Protein AF-A0A6A0AQ94-F1 (afdb_monomer_lite)

Sequence (101 aa):
MTSATTTSVYASLIAAIEAKNGVLQVDVRRLRDILGAGRTGSTVARTIESELARVGILHLPPTIPTSQDRRVVLCTNPMVKIVIENLRGGDVEGRSAMLAA

pLDDT: mean 82.82, std 16.25, range [41.75, 95.56]

Organism: NCBI:txid2705029

Structure (mmCIF, N/CA/C/O backbone):
data_AF-A0A6A0AQ94-F1
#
_entry.id   AF-A0A6A0AQ94-F1
#
loop_
_atom_site.group_PDB
_atom_site.id
_atom_site.type_symbol
_atom_site.label_atom_id
_atom_site.label_alt_id
_atom_site.label_comp_id
_atom_site.label_asym_id
_atom_site.label_entity_id
_atom_site.label_seq_id
_atom_site.pdbx_PDB_ins_code
_atom_site.Cartn_x
_atom_site.Cartn_y
_atom_site.Cartn_z
_atom_site.occupancy
_atom_site.B_iso_or_equiv
_atom_site.auth_seq_id
_atom_site.auth_comp_id
_atom_site.auth_asym_id
_atom_site.auth_atom_id
_atom_site.pdbx_PDB_model_num
ATOM 1 N N . MET A 1 1 ? -8.470 13.134 -16.102 1.00 41.75 1 MET A N 1
ATOM 2 C CA . MET A 1 1 ? -9.722 12.723 -15.419 1.00 41.75 1 MET A CA 1
ATOM 3 C C . MET A 1 1 ? -9.525 11.444 -14.582 1.00 41.75 1 MET A C 1
ATOM 5 O O . MET A 1 1 ? -10.408 10.604 -14.543 1.00 41.75 1 MET A O 1
ATOM 9 N N . THR A 1 2 ? -8.395 11.276 -13.882 1.00 51.75 2 THR A N 1
ATOM 10 C CA . THR A 1 2 ? -8.042 10.035 -13.150 1.00 51.75 2 THR A CA 1
ATOM 11 C C . THR A 1 2 ? -8.306 10.094 -11.638 1.00 51.75 2 THR A C 1
ATOM 13 O O . THR A 1 2 ? -8.248 9.072 -10.965 1.00 51.75 2 THR A O 1
ATOM 16 N N . SER A 1 3 ? -8.640 11.261 -11.078 1.00 54.09 3 SER A N 1
ATOM 17 C CA . SER A 1 3 ? -8.634 11.464 -9.620 1.00 54.09 3 SER A CA 1
ATOM 18 C C . SER A 1 3 ? -9.761 10.760 -8.850 1.00 54.09 3 SER A C 1
ATOM 20 O O . SER A 1 3 ? -9.547 10.367 -7.705 1.00 54.09 3 SER A O 1
ATOM 22 N N . ALA A 1 4 ? -10.943 10.556 -9.444 1.00 59.91 4 ALA A N 1
ATOM 23 C CA . ALA A 1 4 ? -12.077 9.935 -8.744 1.00 59.91 4 ALA A CA 1
ATOM 24 C C . ALA A 1 4 ? -11.916 8.409 -8.613 1.00 59.91 4 ALA A C 1
ATOM 26 O O . ALA A 1 4 ? -12.089 7.851 -7.529 1.00 59.91 4 ALA A O 1
ATOM 27 N N . THR A 1 5 ? -11.504 7.737 -9.692 1.00 59.75 5 THR A N 1
ATOM 28 C CA . THR A 1 5 ? -11.299 6.282 -9.714 1.00 59.75 5 THR A CA 1
ATOM 29 C C . THR A 1 5 ? -10.147 5.874 -8.802 1.00 59.75 5 THR A C 1
ATOM 31 O O . THR A 1 5 ? -10.314 4.989 -7.968 1.00 59.75 5 THR A O 1
ATOM 34 N N . THR A 1 6 ? -9.015 6.578 -8.866 1.00 58.81 6 THR A N 1
ATOM 35 C CA . THR A 1 6 ? -7.857 6.310 -8.002 1.00 58.81 6 THR A CA 1
ATOM 36 C C . THR A 1 6 ? -8.203 6.493 -6.523 1.00 58.81 6 THR A C 1
ATOM 38 O O . THR A 1 6 ? -7.867 5.642 -5.703 1.00 58.81 6 THR A O 1
ATOM 41 N N . THR A 1 7 ? -8.971 7.532 -6.178 1.00 62.88 7 THR A N 1
ATOM 42 C CA . THR A 1 7 ? -9.456 7.744 -4.802 1.00 62.88 7 THR A CA 1
ATOM 43 C C . THR A 1 7 ? -10.357 6.599 -4.329 1.00 62.88 7 THR A C 1
ATOM 45 O O . THR A 1 7 ? -10.177 6.111 -3.215 1.00 62.88 7 THR A O 1
ATOM 48 N N . SER A 1 8 ? -11.258 6.093 -5.181 1.00 75.19 8 SER A N 1
ATOM 49 C CA . SER A 1 8 ? -12.118 4.947 -4.835 1.00 75.19 8 SER A CA 1
ATOM 50 C C . SER A 1 8 ? -11.334 3.643 -4.607 1.00 75.19 8 SER A C 1
ATOM 52 O O . SER A 1 8 ? -11.667 2.849 -3.724 1.00 75.19 8 SER A O 1
ATOM 54 N N . VAL A 1 9 ? -10.242 3.439 -5.352 1.00 82.00 9 VAL A N 1
ATOM 55 C CA . VAL A 1 9 ? -9.404 2.237 -5.244 1.00 82.00 9 VAL A CA 1
ATOM 56 C C . VAL A 1 9 ? -8.526 2.282 -3.991 1.00 82.00 9 VAL A C 1
ATOM 58 O O . VAL A 1 9 ? -8.427 1.281 -3.283 1.00 82.00 9 VAL A O 1
ATOM 61 N N . TYR A 1 10 ? -7.941 3.435 -3.655 1.00 82.62 10 TYR A N 1
ATOM 62 C CA . TYR A 1 10 ? -7.192 3.587 -2.402 1.00 82.62 10 TYR A CA 1
ATOM 63 C C . TYR A 1 10 ? -8.097 3.544 -1.163 1.00 82.62 10 TYR A C 1
ATOM 65 O O . TYR A 1 10 ? -7.707 2.960 -0.155 1.00 82.62 10 TYR A O 1
ATOM 73 N N . ALA A 1 11 ? -9.333 4.047 -1.244 1.00 84.75 11 ALA A N 1
ATOM 74 C CA . ALA A 1 11 ? -10.328 3.844 -0.188 1.00 84.75 11 ALA A CA 1
ATOM 75 C C . ALA A 1 11 ? -10.642 2.351 0.021 1.00 84.75 11 ALA A C 1
ATOM 77 O O . ALA A 1 11 ? -10.736 1.879 1.152 1.00 84.75 11 ALA A O 1
ATOM 78 N N . SER A 1 12 ? -10.708 1.578 -1.068 1.00 87.12 12 SER A N 1
ATOM 79 C CA . SER A 1 12 ? -10.875 0.122 -0.995 1.00 87.12 12 SER A CA 1
ATOM 80 C C . SER A 1 12 ? -9.669 -0.575 -0.349 1.00 87.12 12 SER A C 1
ATOM 82 O O . SER A 1 12 ? -9.838 -1.575 0.348 1.00 87.12 12 SER A O 1
ATOM 84 N N . LEU A 1 13 ? -8.449 -0.053 -0.539 1.00 88.94 13 LEU A N 1
ATOM 85 C CA . LEU A 1 13 ? -7.262 -0.542 0.171 1.00 88.94 13 LEU A CA 1
ATOM 86 C C . LEU A 1 13 ? -7.339 -0.265 1.675 1.00 88.94 13 LEU A C 1
ATOM 88 O O . LEU A 1 13 ? -7.006 -1.157 2.449 1.00 88.94 13 LEU A O 1
ATOM 92 N N . ILE A 1 14 ? -7.804 0.917 2.088 1.00 90.44 14 ILE A N 1
ATOM 93 C CA . ILE A 1 14 ? -8.001 1.251 3.509 1.00 90.44 14 ILE A CA 1
ATOM 94 C C . ILE A 1 14 ? -8.988 0.272 4.150 1.00 90.44 14 ILE A C 1
ATOM 96 O O . ILE A 1 14 ? -8.647 -0.376 5.136 1.00 90.44 14 ILE A O 1
ATOM 100 N N . ALA A 1 15 ? -10.154 0.069 3.532 1.00 90.25 15 ALA A N 1
ATOM 101 C CA . ALA A 1 15 ? -11.142 -0.889 4.028 1.00 90.25 15 ALA A CA 1
ATOM 102 C C . ALA A 1 15 ? -10.572 -2.318 4.118 1.00 90.25 15 ALA A C 1
ATOM 104 O O . ALA A 1 15 ? -10.834 -3.045 5.074 1.00 90.25 15 ALA A O 1
ATOM 105 N N . ALA A 1 16 ? -9.744 -2.726 3.149 1.00 91.56 16 ALA A N 1
ATOM 106 C CA . ALA A 1 16 ? -9.085 -4.031 3.172 1.00 91.56 16 ALA A CA 1
ATOM 107 C C . ALA A 1 16 ? -8.018 -4.157 4.276 1.00 91.56 16 ALA A C 1
ATOM 109 O O . ALA A 1 16 ? -7.816 -5.256 4.792 1.00 91.56 16 ALA A O 1
ATOM 110 N N . ILE A 1 17 ? -7.333 -3.066 4.632 1.00 93.50 17 ILE A N 1
ATOM 111 C CA . ILE A 1 17 ? -6.400 -3.013 5.767 1.00 93.50 17 ILE A CA 1
ATOM 112 C C . ILE A 1 17 ? -7.175 -3.181 7.076 1.00 93.50 17 ILE A C 1
ATOM 114 O O . ILE A 1 17 ? -6.816 -4.025 7.895 1.00 93.50 17 ILE A O 1
ATOM 118 N N . GLU A 1 18 ? -8.261 -2.433 7.256 1.00 92.00 18 GLU A N 1
ATOM 119 C CA . GLU A 1 18 ? -9.101 -2.493 8.459 1.00 92.00 18 GLU A CA 1
ATOM 120 C C . GLU A 1 18 ? -9.731 -3.877 8.646 1.00 92.00 18 GLU A C 1
ATOM 122 O O . GLU A 1 18 ? -9.642 -4.455 9.729 1.00 92.00 18 GLU A O 1
ATOM 127 N N . ALA A 1 19 ? -10.254 -4.471 7.569 1.00 91.75 19 ALA A N 1
ATOM 128 C CA . ALA A 1 19 ? -10.815 -5.821 7.583 1.00 91.75 19 ALA A CA 1
ATOM 129 C C . ALA A 1 19 ? -9.781 -6.918 7.904 1.00 91.75 19 ALA A C 1
ATOM 131 O O . ALA A 1 19 ? -10.155 -8.019 8.302 1.00 91.75 19 ALA A O 1
ATOM 132 N N . LYS A 1 20 ? -8.482 -6.639 7.732 1.00 90.81 20 LYS A N 1
ATOM 133 C CA . LYS A 1 20 ? -7.375 -7.547 8.071 1.00 90.81 20 LYS A CA 1
ATOM 134 C C . LYS A 1 20 ? -6.626 -7.108 9.329 1.00 90.81 20 LYS A C 1
ATOM 136 O O . LYS A 1 20 ? -5.398 -7.154 9.381 1.00 90.81 20 LYS A O 1
ATOM 141 N N . ASN A 1 21 ? -7.361 -6.690 10.355 1.00 88.25 21 ASN A N 1
ATOM 142 C CA . ASN A 1 21 ? -6.813 -6.313 11.662 1.00 88.25 21 ASN A CA 1
ATOM 143 C C . ASN A 1 21 ? -5.761 -5.186 11.580 1.00 88.25 21 ASN A C 1
ATOM 145 O O . ASN A 1 21 ? -4.804 -5.157 12.352 1.00 88.25 21 ASN A O 1
ATOM 149 N N . GLY A 1 22 ? -5.917 -4.264 10.627 1.00 89.75 22 GLY A N 1
ATOM 150 C CA . GLY A 1 22 ? -5.051 -3.094 10.477 1.00 89.75 22 GLY A CA 1
ATOM 151 C C . GLY A 1 22 ? -3.766 -3.325 9.678 1.00 89.75 22 GLY A C 1
ATOM 152 O O . GLY A 1 22 ? -2.944 -2.408 9.599 1.00 89.75 22 GLY A O 1
ATOM 153 N N . VAL A 1 23 ? -3.576 -4.506 9.070 1.00 93.06 23 VAL A N 1
ATOM 154 C CA . VAL A 1 23 ? -2.385 -4.831 8.268 1.00 93.06 23 VAL A CA 1
ATOM 155 C C . VAL A 1 23 ? -2.752 -5.591 6.993 1.00 93.06 23 VAL A C 1
ATOM 157 O O . VAL A 1 23 ? -3.447 -6.603 7.021 1.00 93.06 23 VAL A O 1
ATOM 160 N N . LEU A 1 24 ? -2.208 -5.162 5.853 1.00 94.81 24 LEU A N 1
ATOM 161 C CA . LEU A 1 24 ? -2.401 -5.833 4.568 1.00 94.81 24 LEU A CA 1
ATOM 162 C C . LEU A 1 24 ? -1.073 -6.031 3.839 1.00 94.81 24 LEU A C 1
ATOM 164 O O . LEU A 1 24 ? -0.408 -5.071 3.470 1.00 94.81 24 LEU A O 1
ATOM 168 N N . GLN A 1 25 ? -0.711 -7.280 3.552 1.00 94.69 25 GLN A N 1
ATOM 169 C CA . GLN A 1 25 ? 0.418 -7.583 2.675 1.00 94.69 25 GLN A CA 1
ATOM 170 C C . GLN A 1 25 ? -0.043 -7.664 1.212 1.00 94.69 25 GLN A C 1
ATOM 172 O O . GLN A 1 25 ? -0.999 -8.379 0.903 1.00 94.69 25 GLN A O 1
ATOM 177 N N . VAL A 1 26 ? 0.644 -6.956 0.314 1.00 94.38 26 VAL A N 1
ATOM 178 C CA . VAL A 1 26 ? 0.365 -6.942 -1.133 1.00 94.38 26 VAL A CA 1
ATOM 179 C C . VAL A 1 26 ? 1.650 -7.015 -1.947 1.00 94.38 26 VAL A C 1
ATOM 181 O O . VAL A 1 26 ? 2.702 -6.558 -1.505 1.00 94.38 26 VAL A O 1
ATOM 184 N N . ASP A 1 27 ? 1.567 -7.560 -3.158 1.00 94.19 27 ASP A N 1
ATOM 185 C CA . ASP A 1 27 ? 2.668 -7.491 -4.119 1.00 94.19 27 ASP A CA 1
ATOM 186 C C . ASP A 1 27 ? 2.759 -6.081 -4.723 1.00 94.19 27 ASP A C 1
ATOM 188 O O . ASP A 1 27 ? 1.740 -5.437 -4.999 1.00 94.19 27 ASP A O 1
ATOM 192 N N . VAL A 1 28 ? 3.978 -5.610 -4.995 1.00 93.88 28 VAL A N 1
ATOM 193 C CA . VAL A 1 28 ? 4.213 -4.306 -5.639 1.00 93.88 28 VAL A CA 1
ATOM 194 C C . VAL A 1 28 ? 3.533 -4.232 -7.009 1.00 93.88 28 VAL A C 1
ATOM 196 O O . VAL A 1 28 ? 3.053 -3.170 -7.407 1.00 93.88 28 VAL A O 1
ATOM 199 N N . ARG A 1 29 ? 3.418 -5.367 -7.709 1.00 93.94 29 ARG A N 1
ATOM 200 C CA . ARG A 1 29 ? 2.645 -5.502 -8.949 1.00 93.94 29 ARG A CA 1
ATOM 201 C C . ARG A 1 29 ? 1.227 -4.945 -8.811 1.00 93.94 29 ARG A C 1
ATOM 203 O O . ARG A 1 29 ? 0.805 -4.159 -9.650 1.00 93.94 29 ARG A O 1
ATOM 210 N N . ARG A 1 30 ? 0.530 -5.280 -7.721 1.00 91.94 30 ARG A N 1
ATOM 211 C CA . ARG A 1 30 ? -0.845 -4.828 -7.483 1.00 91.94 30 ARG A CA 1
ATOM 212 C C . ARG A 1 30 ? -0.917 -3.312 -7.316 1.00 91.94 30 ARG A C 1
ATOM 214 O O . ARG A 1 30 ? -1.821 -2.690 -7.854 1.00 91.94 30 ARG A O 1
ATOM 221 N N . LEU A 1 31 ? 0.039 -2.717 -6.605 1.00 91.88 31 LEU A N 1
ATOM 222 C CA . LEU A 1 31 ? 0.101 -1.264 -6.413 1.00 91.88 31 LEU A CA 1
ATOM 223 C C . LEU A 1 31 ? 0.424 -0.523 -7.714 1.00 91.88 31 LEU A C 1
ATOM 225 O O . LEU A 1 31 ? -0.174 0.507 -8.010 1.00 91.88 31 LEU A O 1
ATOM 229 N N . ARG A 1 32 ? 1.324 -1.078 -8.529 1.00 92.94 32 ARG A N 1
ATOM 230 C CA . ARG A 1 32 ? 1.605 -0.579 -9.879 1.00 92.94 32 ARG A CA 1
ATOM 231 C C . ARG A 1 32 ? 0.349 -0.597 -10.753 1.00 92.94 32 ARG A C 1
ATOM 233 O O . ARG A 1 32 ? 0.098 0.375 -11.462 1.00 92.94 32 ARG A O 1
ATOM 240 N N . ASP A 1 33 ? -0.422 -1.681 -10.702 1.00 91.25 33 ASP A N 1
ATOM 241 C CA . ASP A 1 33 ? -1.617 -1.851 -11.535 1.00 91.25 33 ASP A CA 1
ATOM 242 C C . ASP A 1 33 ? -2.708 -0.831 -11.188 1.00 91.25 33 ASP A C 1
ATOM 244 O O . ASP A 1 33 ? -3.390 -0.343 -12.084 1.00 91.25 33 ASP A O 1
ATOM 248 N N . ILE A 1 34 ? -2.804 -0.416 -9.919 1.00 88.94 34 ILE A N 1
ATOM 249 C CA . ILE A 1 34 ? -3.689 0.680 -9.481 1.00 88.94 34 ILE A CA 1
ATOM 250 C C . ILE A 1 34 ? -3.320 2.006 -10.158 1.00 88.94 34 ILE A C 1
ATOM 252 O O . ILE A 1 34 ? -4.201 2.795 -10.493 1.00 88.94 34 ILE A O 1
ATOM 256 N N . LEU A 1 35 ? -2.028 2.247 -10.396 1.00 85.62 35 LEU A N 1
ATOM 257 C CA . LEU A 1 35 ? -1.552 3.420 -11.134 1.00 85.62 35 LEU A CA 1
ATOM 258 C C . LEU A 1 35 ? -1.672 3.269 -12.660 1.00 85.62 35 LEU A C 1
ATOM 260 O O . LEU A 1 35 ? -1.359 4.212 -13.384 1.00 85.62 35 LEU A O 1
ATOM 264 N N . GLY A 1 36 ? -2.071 2.096 -13.166 1.00 86.75 36 GLY A N 1
ATOM 265 C CA . GLY A 1 36 ? -2.108 1.804 -14.601 1.00 86.75 36 GLY A CA 1
ATOM 266 C C . GLY A 1 36 ? -0.723 1.774 -15.259 1.00 86.75 36 GLY A C 1
ATOM 267 O O . GLY A 1 36 ? -0.604 1.987 -16.464 1.00 86.75 36 GLY A O 1
ATOM 268 N N . ALA A 1 37 ? 0.344 1.550 -14.486 1.00 86.62 37 ALA A N 1
ATOM 269 C CA . ALA A 1 37 ? 1.711 1.576 -14.995 1.00 86.62 37 ALA A CA 1
ATOM 270 C C . ALA A 1 37 ? 2.157 0.205 -15.537 1.00 86.62 37 ALA A C 1
ATOM 272 O O . ALA A 1 37 ? 1.893 -0.837 -14.946 1.00 86.62 37 ALA A O 1
ATOM 273 N N . GLY A 1 38 ? 2.920 0.186 -16.637 1.00 87.56 38 GLY A N 1
ATOM 274 C CA . GLY A 1 38 ? 3.431 -1.067 -17.215 1.00 87.56 38 GLY A CA 1
ATOM 275 C C . GLY A 1 38 ? 4.604 -1.686 -16.438 1.00 87.56 38 GLY A C 1
ATOM 276 O O . GLY A 1 38 ? 4.688 -2.906 -16.275 1.00 87.56 38 GLY A O 1
ATOM 277 N N . ARG A 1 39 ? 5.516 -0.862 -15.905 1.00 88.25 39 ARG A N 1
ATOM 278 C CA . ARG A 1 39 ? 6.729 -1.301 -15.186 1.00 88.25 39 ARG A CA 1
ATOM 279 C C . ARG A 1 39 ? 6.880 -0.582 -13.851 1.00 88.25 39 ARG A C 1
ATOM 281 O O . ARG A 1 39 ? 6.528 0.585 -13.738 1.00 88.25 39 ARG A O 1
ATOM 288 N N . THR A 1 40 ? 7.463 -1.255 -12.863 1.00 89.06 40 THR A N 1
ATOM 289 C CA . THR A 1 40 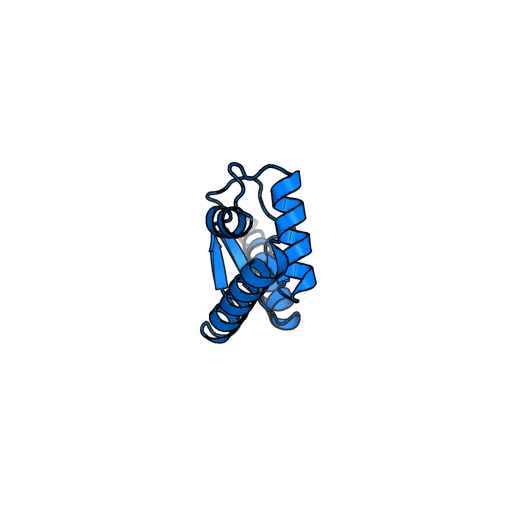? 7.757 -0.663 -11.549 1.00 89.06 40 THR A CA 1
ATOM 290 C C . THR A 1 40 ? 9.173 -0.105 -11.559 1.00 89.06 40 THR A C 1
ATOM 292 O O . THR A 1 40 ? 10.102 -0.664 -10.988 1.00 89.06 40 THR A O 1
ATOM 295 N N . GLY A 1 41 ? 9.354 0.995 -12.286 1.00 91.25 41 GLY A N 1
ATOM 296 C CA . GLY A 1 41 ? 10.582 1.784 -12.196 1.00 91.25 41 GLY A CA 1
ATOM 297 C C . GLY A 1 41 ? 10.635 2.598 -10.902 1.00 91.25 41 GLY A C 1
ATOM 298 O O . GLY A 1 41 ? 9.638 2.710 -10.188 1.00 91.25 41 GLY A O 1
ATOM 299 N N . S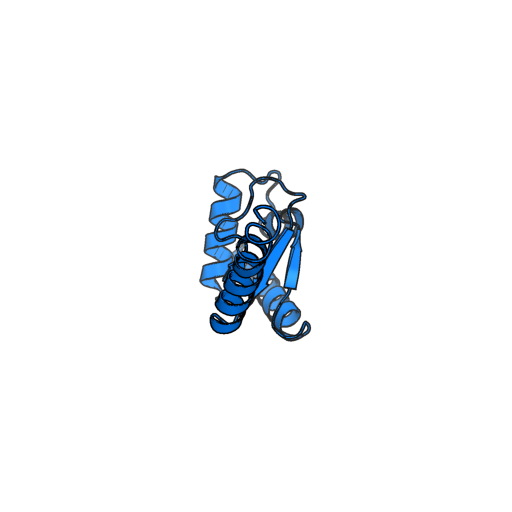ER A 1 42 ? 11.776 3.232 -10.638 1.00 92.44 42 SER A N 1
ATOM 300 C CA . SER A 1 42 ? 11.970 4.144 -9.499 1.00 92.44 42 SER A CA 1
ATOM 301 C C . SER A 1 42 ? 10.920 5.260 -9.447 1.00 92.44 42 SER A C 1
ATOM 303 O O . SER A 1 42 ? 10.371 5.540 -8.385 1.00 92.44 42 SER A O 1
ATOM 305 N N . THR A 1 43 ? 10.565 5.844 -10.596 1.00 93.25 43 THR A N 1
ATOM 306 C CA . THR A 1 43 ? 9.509 6.867 -10.691 1.00 93.25 43 THR A CA 1
ATOM 307 C C . THR A 1 43 ? 8.145 6.331 -10.264 1.00 93.25 43 THR A C 1
ATOM 309 O O . THR A 1 43 ? 7.415 6.999 -9.534 1.00 93.25 43 THR A O 1
ATOM 312 N N . VAL A 1 44 ? 7.800 5.112 -10.687 1.00 93.75 44 VAL A N 1
ATOM 313 C CA . VAL A 1 44 ? 6.519 4.486 -10.337 1.00 93.75 44 VAL A CA 1
ATOM 314 C C . VAL A 1 44 ? 6.496 4.124 -8.857 1.00 93.75 44 VAL A C 1
ATOM 316 O O . VAL A 1 44 ? 5.522 4.444 -8.191 1.00 93.75 44 VAL A O 1
ATOM 319 N N . ALA A 1 45 ? 7.578 3.556 -8.319 1.00 93.88 45 ALA A N 1
ATOM 320 C CA . ALA A 1 45 ? 7.708 3.281 -6.889 1.00 93.88 45 ALA A CA 1
ATOM 321 C C . ALA A 1 45 ? 7.509 4.553 -6.043 1.00 93.88 45 ALA A C 1
ATOM 323 O O . ALA A 1 45 ? 6.677 4.563 -5.143 1.00 93.88 45 ALA A O 1
ATOM 324 N N . ARG A 1 46 ? 8.162 5.663 -6.410 1.00 94.44 46 ARG A N 1
ATOM 325 C CA . ARG A 1 46 ? 8.001 6.956 -5.724 1.00 94.44 46 ARG A CA 1
ATOM 326 C C . ARG A 1 46 ? 6.588 7.537 -5.851 1.00 94.44 46 ARG A C 1
ATOM 328 O O . ARG A 1 46 ? 6.092 8.193 -4.937 1.00 94.44 46 ARG A O 1
ATOM 335 N N . THR A 1 47 ? 5.928 7.296 -6.983 1.00 93.56 47 THR A N 1
ATOM 336 C CA . THR A 1 47 ? 4.527 7.697 -7.184 1.00 93.56 47 THR A CA 1
ATOM 337 C C . THR A 1 47 ? 3.598 6.881 -6.286 1.00 93.56 47 THR A C 1
ATOM 339 O O . THR A 1 47 ? 2.716 7.456 -5.658 1.00 93.56 47 THR A O 1
ATOM 342 N N . ILE A 1 48 ? 3.827 5.567 -6.162 1.00 93.31 48 ILE A N 1
ATOM 343 C CA . ILE A 1 48 ? 3.097 4.698 -5.226 1.00 93.31 48 ILE A CA 1
ATOM 344 C C . ILE A 1 48 ? 3.252 5.224 -3.795 1.00 93.31 48 ILE A C 1
ATOM 346 O O . ILE A 1 48 ? 2.251 5.399 -3.111 1.00 93.31 48 ILE A O 1
ATOM 350 N N . GLU A 1 49 ? 4.478 5.524 -3.357 1.00 94.38 49 GLU A N 1
ATOM 351 C CA . GLU A 1 49 ? 4.745 6.092 -2.024 1.00 94.38 49 GLU A CA 1
ATOM 352 C C . GLU A 1 49 ? 3.958 7.384 -1.789 1.00 94.38 49 GLU A C 1
ATOM 354 O O . GLU A 1 49 ? 3.297 7.537 -0.763 1.00 94.38 49 GLU A O 1
ATOM 359 N N . SER A 1 50 ? 3.985 8.290 -2.769 1.00 93.56 50 SER A N 1
ATOM 360 C CA . SER A 1 50 ? 3.303 9.584 -2.681 1.00 93.56 50 SER A CA 1
ATOM 361 C C . SER A 1 50 ? 1.785 9.420 -2.591 1.00 93.56 50 SER A C 1
ATOM 363 O O . SER A 1 50 ? 1.145 10.075 -1.772 1.00 93.56 50 SER A O 1
ATOM 365 N N . GLU A 1 51 ? 1.202 8.523 -3.391 1.00 92.19 51 GLU A N 1
ATOM 366 C CA . GLU A 1 51 ? -0.238 8.259 -3.365 1.00 92.19 51 GLU A CA 1
ATOM 367 C C . GLU A 1 51 ? -0.681 7.559 -2.078 1.00 92.19 51 GLU A C 1
ATOM 369 O O . GLU A 1 51 ? -1.692 7.957 -1.505 1.00 92.19 51 GLU A O 1
ATOM 374 N N . LEU A 1 52 ? 0.082 6.576 -1.585 1.00 92.62 52 LEU A N 1
ATOM 375 C CA . LEU A 1 52 ? -0.191 5.917 -0.303 1.00 92.62 52 LEU A CA 1
ATOM 376 C C . LEU A 1 52 ? -0.135 6.921 0.855 1.00 92.62 52 LEU A C 1
ATOM 378 O O . LEU A 1 52 ? -1.073 6.993 1.650 1.00 92.62 52 LEU A O 1
ATOM 382 N N . ALA A 1 53 ? 0.913 7.746 0.908 1.00 91.75 53 ALA A N 1
ATOM 383 C CA . ALA A 1 53 ? 1.067 8.772 1.934 1.00 91.75 53 ALA A CA 1
ATOM 384 C C . ALA A 1 53 ? -0.064 9.810 1.881 1.00 91.75 53 ALA A C 1
ATOM 386 O O . ALA A 1 53 ? -0.599 10.191 2.922 1.00 91.75 53 ALA A O 1
ATOM 387 N N . ARG A 1 54 ? -0.485 10.220 0.676 1.00 91.19 54 ARG A N 1
ATOM 388 C CA . ARG A 1 54 ? -1.590 11.169 0.467 1.00 91.19 54 ARG A CA 1
ATOM 389 C C . ARG A 1 54 ? -2.908 10.687 1.076 1.00 91.19 54 ARG A C 1
ATOM 391 O O . ARG A 1 54 ? -3.711 11.515 1.495 1.00 91.19 54 ARG A O 1
ATOM 398 N N . VAL A 1 55 ? -3.138 9.375 1.121 1.00 90.12 55 VAL A N 1
ATOM 399 C CA . VAL A 1 55 ? -4.348 8.772 1.706 1.00 90.12 55 VAL A CA 1
ATOM 400 C C . VAL A 1 55 ? -4.138 8.238 3.129 1.00 90.12 55 VAL A C 1
ATOM 402 O O . VAL A 1 55 ? -5.030 7.595 3.672 1.00 90.12 55 VAL A O 1
ATOM 405 N N . GLY A 1 56 ? -2.978 8.487 3.745 1.00 91.25 56 GLY A N 1
ATOM 406 C CA . GLY A 1 56 ? -2.680 8.044 5.112 1.00 91.25 56 GLY A CA 1
ATOM 407 C C . GLY A 1 56 ? -2.335 6.557 5.245 1.00 91.25 56 GLY A C 1
ATOM 408 O O . GLY A 1 56 ? -2.369 6.020 6.350 1.00 91.25 56 GLY A O 1
ATOM 409 N N . ILE A 1 57 ? -1.994 5.879 4.145 1.00 94.19 57 ILE A N 1
ATOM 410 C CA . ILE A 1 57 ? -1.480 4.508 4.187 1.00 94.19 57 ILE A CA 1
ATOM 411 C C . ILE A 1 57 ? 0.040 4.553 4.354 1.00 94.19 57 ILE A C 1
ATOM 413 O O . ILE A 1 57 ? 0.774 5.113 3.541 1.00 94.19 57 ILE A O 1
ATOM 417 N N . LEU A 1 58 ? 0.512 3.901 5.404 1.00 95.00 58 LEU A N 1
ATOM 418 C CA . LEU A 1 58 ? 1.912 3.634 5.680 1.00 95.00 58 LEU A CA 1
ATOM 419 C C . LEU A 1 58 ? 2.316 2.298 5.054 1.00 95.00 58 LEU A C 1
ATOM 421 O O . LEU A 1 58 ? 1.490 1.394 4.904 1.00 95.00 58 LEU A O 1
ATOM 425 N N . HIS A 1 59 ? 3.598 2.152 4.723 1.00 94.56 59 HIS A N 1
ATOM 426 C CA . HIS A 1 59 ? 4.124 0.909 4.172 1.00 94.56 59 HIS A CA 1
ATOM 427 C C . HIS A 1 59 ? 5.458 0.484 4.785 1.00 94.56 59 HIS A C 1
ATOM 429 O O . HIS A 1 59 ? 6.209 1.291 5.338 1.00 94.56 59 HIS A O 1
ATOM 435 N N . LEU A 1 60 ? 5.741 -0.811 4.643 1.00 92.94 60 LEU A N 1
ATOM 436 C CA . LEU A 1 60 ? 7.008 -1.460 4.955 1.00 92.94 60 LEU A CA 1
ATOM 437 C C . LEU A 1 60 ? 7.395 -2.401 3.806 1.00 92.94 60 LEU A C 1
ATOM 439 O O . LEU A 1 60 ? 6.536 -3.159 3.346 1.00 92.94 60 LEU A O 1
ATOM 443 N N . PRO A 1 61 ? 8.662 -2.436 3.353 1.00 90.81 61 PRO A N 1
ATOM 444 C CA . PRO A 1 61 ? 9.828 -1.653 3.802 1.00 90.81 61 PRO A CA 1
ATOM 445 C C . PRO A 1 61 ? 9.686 -0.123 3.626 1.00 90.81 61 PRO A C 1
ATOM 447 O O . PRO A 1 61 ? 8.739 0.318 2.973 1.00 90.81 61 PRO A O 1
ATOM 450 N N . PRO A 1 62 ? 10.596 0.687 4.216 1.00 87.94 62 PRO A N 1
ATOM 451 C CA . PRO A 1 62 ? 10.524 2.156 4.200 1.00 87.94 62 PRO A CA 1
ATOM 452 C C . PRO A 1 62 ? 10.547 2.781 2.801 1.00 87.94 62 PRO A C 1
ATOM 454 O O . PRO A 1 62 ? 10.137 3.925 2.649 1.00 87.94 62 PRO A O 1
ATOM 457 N N . THR A 1 63 ? 10.980 2.033 1.787 1.00 91.06 63 THR A N 1
ATOM 458 C CA . THR A 1 63 ? 10.846 2.389 0.372 1.00 91.06 63 THR A CA 1
ATOM 459 C C . THR A 1 63 ? 10.152 1.265 -0.385 1.00 91.06 63 THR A C 1
ATOM 461 O O . THR A 1 63 ? 10.322 0.087 -0.061 1.00 91.06 63 THR A O 1
ATOM 464 N N . ILE A 1 64 ? 9.366 1.606 -1.404 1.00 93.50 64 ILE A N 1
ATOM 465 C CA . ILE A 1 64 ? 8.700 0.622 -2.257 1.00 93.50 64 ILE A CA 1
ATOM 466 C C . ILE A 1 64 ? 9.748 -0.024 -3.178 1.00 93.50 64 ILE A C 1
ATOM 468 O O . ILE A 1 64 ? 10.400 0.671 -3.963 1.00 93.50 64 ILE A O 1
ATOM 472 N N . PRO A 1 65 ? 9.927 -1.358 -3.130 1.00 93.44 65 PRO A N 1
ATOM 473 C CA . PRO A 1 65 ? 10.871 -2.037 -4.009 1.00 93.44 65 PRO A CA 1
ATOM 474 C C . PRO A 1 65 ? 10.495 -1.870 -5.486 1.00 93.44 65 PRO A C 1
ATOM 476 O O . PRO A 1 65 ? 9.324 -1.907 -5.849 1.00 93.44 65 PRO A O 1
ATOM 479 N N . THR A 1 66 ? 11.488 -1.776 -6.370 1.00 92.38 66 THR A N 1
ATOM 480 C CA . THR A 1 66 ? 11.264 -1.721 -7.829 1.00 92.38 66 THR A CA 1
ATOM 481 C C . THR A 1 66 ? 10.926 -3.086 -8.437 1.00 92.38 66 THR A C 1
ATOM 483 O O . THR A 1 66 ? 10.341 -3.175 -9.514 1.00 92.38 66 THR A O 1
ATOM 486 N N . SER A 1 67 ? 11.257 -4.181 -7.749 1.00 92.19 67 SER A N 1
ATOM 487 C CA . SER A 1 67 ? 10.857 -5.525 -8.173 1.00 92.19 67 SER A CA 1
ATOM 488 C C . SER A 1 67 ? 9.367 -5.752 -7.894 1.00 92.19 67 SER A C 1
ATOM 490 O O . SER A 1 67 ? 8.909 -5.637 -6.760 1.00 92.19 67 SER A O 1
ATOM 492 N N . GLN A 1 68 ? 8.613 -6.096 -8.939 1.00 90.06 68 GLN A N 1
ATOM 493 C CA . GLN A 1 68 ? 7.153 -6.253 -8.902 1.00 90.06 68 GLN A CA 1
ATOM 494 C C . GLN A 1 68 ? 6.667 -7.420 -8.049 1.00 90.06 68 GLN A C 1
ATOM 496 O O . GLN A 1 68 ? 5.555 -7.367 -7.527 1.00 90.06 68 GLN A O 1
ATOM 501 N N . ASP A 1 69 ? 7.496 -8.451 -7.919 1.00 91.06 69 ASP A N 1
ATOM 502 C CA . ASP A 1 69 ? 7.175 -9.681 -7.191 1.00 91.06 69 ASP A CA 1
ATOM 503 C C . ASP A 1 69 ? 7.526 -9.574 -5.701 1.00 91.06 69 ASP A C 1
ATOM 505 O O . ASP A 1 69 ? 7.260 -10.480 -4.912 1.00 91.06 69 ASP A O 1
ATOM 509 N N . ARG A 1 70 ? 8.129 -8.452 -5.285 1.00 92.94 70 ARG A N 1
ATOM 510 C CA . ARG A 1 70 ? 8.322 -8.154 -3.869 1.00 92.94 70 ARG A CA 1
ATOM 511 C C . ARG A 1 70 ? 6.984 -7.805 -3.234 1.00 92.94 70 ARG A C 1
ATOM 513 O O . ARG A 1 70 ? 6.135 -7.148 -3.833 1.00 92.94 70 ARG A O 1
ATOM 520 N N . ARG A 1 71 ? 6.849 -8.191 -1.969 1.00 93.25 71 ARG A N 1
ATOM 521 C CA . ARG A 1 71 ? 5.713 -7.823 -1.132 1.00 93.25 71 ARG A CA 1
ATOM 522 C C . ARG A 1 71 ? 6.038 -6.629 -0.262 1.00 93.25 71 ARG A C 1
ATOM 524 O O . ARG A 1 71 ? 7.141 -6.530 0.276 1.00 93.25 71 ARG A O 1
ATOM 531 N N . VAL A 1 72 ? 5.032 -5.792 -0.080 1.00 94.31 72 VAL A N 1
ATOM 532 C CA . VAL A 1 72 ? 5.014 -4.702 0.884 1.00 94.31 72 VAL A CA 1
ATOM 533 C C . VAL A 1 72 ? 3.873 -4.933 1.862 1.00 94.31 72 VAL A C 1
ATOM 535 O O . VAL A 1 72 ? 2.857 -5.548 1.533 1.00 94.31 72 VAL A O 1
ATOM 538 N N . VAL A 1 73 ? 4.069 -4.481 3.087 1.00 95.00 73 VAL A N 1
ATOM 539 C CA . VAL A 1 73 ? 3.054 -4.481 4.131 1.00 95.00 73 VAL A CA 1
ATOM 540 C C . VAL A 1 73 ? 2.494 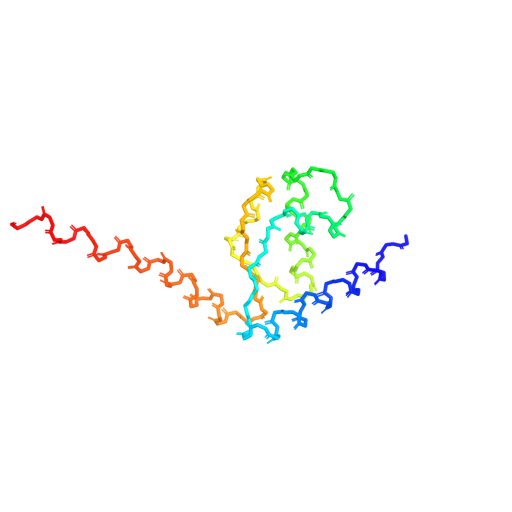-3.074 4.220 1.00 95.00 73 VAL A C 1
ATOM 542 O O . VAL A 1 73 ? 3.266 -2.125 4.265 1.00 95.00 73 VAL A O 1
ATOM 545 N N . LEU A 1 74 ? 1.174 -2.951 4.228 1.00 95.56 74 LEU A N 1
ATOM 546 C CA . LEU A 1 74 ? 0.435 -1.703 4.338 1.00 95.56 74 LEU A CA 1
ATOM 547 C C . LEU A 1 74 ? -0.282 -1.651 5.687 1.00 95.56 74 LEU A C 1
ATOM 549 O O . LEU A 1 74 ? -0.830 -2.661 6.133 1.00 95.56 74 LEU A O 1
ATOM 553 N N . CYS A 1 75 ? -0.314 -0.481 6.307 1.00 94.56 75 CYS A N 1
ATOM 554 C CA . CYS A 1 75 ? -1.069 -0.216 7.529 1.00 94.56 75 CYS A CA 1
ATOM 555 C C . CYS A 1 75 ? -1.493 1.257 7.578 1.00 94.56 75 CYS A C 1
ATOM 557 O O . CYS A 1 75 ? -0.906 2.097 6.908 1.00 94.56 75 CYS A O 1
ATOM 559 N N . THR A 1 76 ? -2.513 1.592 8.362 1.00 93.75 76 THR A N 1
ATOM 560 C CA . THR A 1 76 ? -2.961 2.988 8.560 1.00 93.75 76 THR A CA 1
ATOM 561 C C . THR A 1 76 ? -2.539 3.550 9.917 1.00 93.75 76 THR A C 1
ATOM 563 O O . THR A 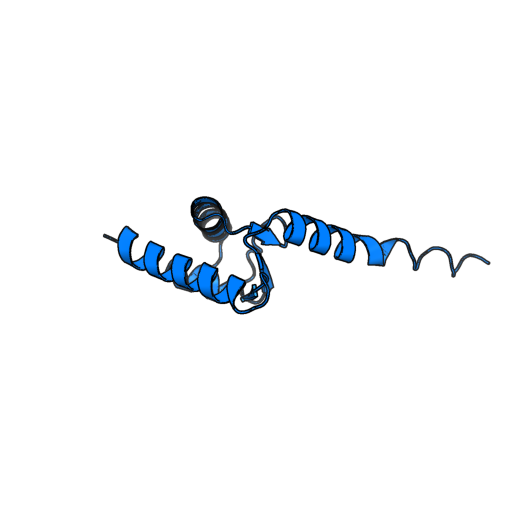1 76 ? -2.548 4.760 10.125 1.00 93.75 76 THR A O 1
ATOM 566 N N . ASN A 1 77 ? -2.133 2.683 10.851 1.00 92.62 77 ASN A N 1
ATOM 567 C CA . ASN A 1 77 ? -1.757 3.071 12.205 1.00 92.62 77 ASN A CA 1
ATOM 568 C C . ASN A 1 77 ? -0.220 3.127 12.367 1.00 92.62 77 ASN A C 1
ATOM 570 O O . ASN A 1 77 ? 0.449 2.103 12.181 1.00 92.62 77 ASN A O 1
ATOM 574 N N . PRO A 1 78 ? 0.360 4.275 12.767 1.00 89.50 78 PRO A N 1
ATOM 575 C CA . PRO A 1 78 ? 1.804 4.412 12.958 1.00 89.50 78 PRO A CA 1
ATOM 576 C C . PRO A 1 78 ? 2.364 3.511 14.067 1.00 89.50 78 PRO A C 1
ATOM 578 O O . PRO A 1 78 ? 3.483 3.024 13.932 1.00 89.50 78 PRO A O 1
ATOM 581 N N . MET A 1 79 ? 1.594 3.212 15.119 1.00 90.06 79 MET A N 1
ATOM 582 C CA . MET A 1 79 ? 2.027 2.289 16.178 1.00 90.06 79 MET A CA 1
ATOM 583 C C . MET A 1 79 ? 2.204 0.872 15.633 1.00 90.06 79 MET A C 1
ATOM 585 O O . MET A 1 79 ? 3.177 0.199 15.957 1.00 90.06 79 MET A O 1
ATOM 589 N N . VAL A 1 80 ? 1.303 0.436 14.747 1.00 89.62 80 VAL A N 1
ATOM 590 C CA . VAL A 1 80 ? 1.411 -0.867 14.077 1.00 89.62 80 VAL A CA 1
ATOM 591 C C . VAL A 1 80 ? 2.664 -0.919 13.207 1.00 89.62 80 VAL A C 1
ATOM 593 O O . VAL A 1 80 ? 3.381 -1.916 13.231 1.00 89.62 80 VAL A O 1
ATOM 596 N N . LYS A 1 81 ? 2.972 0.167 12.484 1.00 88.88 81 LYS A N 1
ATOM 597 C CA . LYS A 1 81 ? 4.211 0.272 11.702 1.00 88.88 81 LYS A CA 1
ATOM 598 C C . LYS A 1 81 ? 5.451 0.086 12.588 1.00 88.88 81 LYS A C 1
ATOM 600 O O . LYS A 1 81 ? 6.261 -0.787 12.290 1.00 88.88 81 LYS A O 1
ATOM 605 N N . ILE A 1 82 ? 5.541 0.833 13.692 1.00 88.06 82 ILE A N 1
ATOM 606 C CA . ILE A 1 82 ? 6.664 0.770 14.643 1.00 88.06 82 ILE A CA 1
ATOM 607 C C . ILE A 1 82 ? 6.821 -0.643 15.216 1.00 88.06 82 ILE A C 1
ATOM 609 O O . ILE A 1 82 ? 7.929 -1.170 15.274 1.00 88.06 82 ILE A O 1
ATOM 613 N N . VAL A 1 83 ? 5.717 -1.288 15.607 1.00 88.25 83 VAL A N 1
ATOM 614 C CA . VAL A 1 83 ? 5.749 -2.665 16.118 1.00 88.25 83 VAL A CA 1
ATOM 615 C C . VAL A 1 83 ? 6.297 -3.627 15.063 1.00 88.25 83 VAL A C 1
ATOM 617 O O . VAL A 1 83 ? 7.176 -4.423 15.377 1.00 88.25 83 VAL A O 1
ATOM 620 N N . ILE A 1 84 ? 5.843 -3.546 13.808 1.00 86.06 84 ILE A N 1
ATOM 621 C CA . ILE A 1 84 ? 6.339 -4.424 12.734 1.00 86.06 84 ILE A CA 1
ATOM 622 C C . ILE A 1 84 ? 7.826 -4.162 12.442 1.00 86.06 84 ILE A C 1
ATOM 624 O O . ILE A 1 84 ? 8.573 -5.111 12.202 1.00 86.06 84 ILE A O 1
ATOM 628 N N . GLU A 1 85 ? 8.267 -2.902 12.464 1.00 86.25 85 GLU A N 1
ATOM 629 C CA . GLU A 1 85 ? 9.681 -2.534 12.303 1.00 86.25 85 GLU A CA 1
ATOM 630 C C . GLU A 1 85 ? 10.543 -3.124 13.427 1.00 86.25 85 GLU A C 1
ATOM 632 O O . GLU A 1 85 ? 11.545 -3.782 13.143 1.00 86.25 85 GLU A O 1
ATOM 637 N N . ASN A 1 86 ? 10.110 -2.988 14.682 1.00 84.81 86 ASN A N 1
ATOM 638 C CA . ASN A 1 86 ? 10.822 -3.520 15.845 1.00 84.81 86 ASN A CA 1
ATOM 639 C C . ASN A 1 86 ? 10.854 -5.053 15.869 1.00 84.81 86 ASN A C 1
ATOM 641 O O . ASN A 1 86 ? 11.890 -5.636 16.176 1.00 84.81 86 ASN A O 1
ATOM 645 N N . LEU A 1 87 ? 9.756 -5.720 15.499 1.00 80.00 87 LEU A N 1
ATOM 646 C CA . LEU A 1 87 ? 9.714 -7.184 15.417 1.00 80.00 87 LEU A CA 1
ATOM 647 C C . LEU A 1 87 ? 10.665 -7.721 14.342 1.00 80.00 87 LEU A C 1
ATOM 649 O O . LEU A 1 87 ? 11.299 -8.746 14.551 1.00 80.00 87 LEU A O 1
ATOM 653 N N . ARG A 1 88 ? 10.818 -7.012 13.217 1.00 71.69 88 ARG A N 1
ATOM 654 C CA . ARG A 1 88 ? 11.809 -7.363 12.186 1.00 71.69 88 ARG A CA 1
ATOM 655 C C . ARG A 1 88 ? 13.249 -7.083 12.618 1.00 71.69 88 ARG A C 1
ATOM 657 O O . ARG A 1 88 ? 14.151 -7.772 12.153 1.00 71.69 88 ARG A O 1
ATOM 664 N N . GLY A 1 89 ? 13.466 -6.073 13.462 1.00 55.34 89 GLY A N 1
ATOM 665 C CA . GLY A 1 89 ? 14.773 -5.750 14.040 1.00 55.34 89 GLY A CA 1
ATOM 666 C C . GLY A 1 89 ? 15.206 -6.695 15.167 1.00 55.34 89 GLY A C 1
ATOM 667 O O . GLY A 1 89 ? 16.399 -6.876 15.377 1.00 55.34 89 GLY A O 1
ATOM 668 N N . GLY A 1 90 ? 14.262 -7.344 15.857 1.00 47.06 90 GLY A N 1
ATOM 669 C CA . GLY A 1 90 ? 14.545 -8.247 16.981 1.00 47.06 90 GLY A CA 1
ATOM 670 C C . GLY A 1 90 ? 15.166 -9.600 16.602 1.00 47.06 90 GLY A C 1
ATOM 671 O O . GLY A 1 90 ? 15.766 -10.252 17.453 1.00 47.06 90 GLY A O 1
ATOM 672 N N . ASP A 1 91 ? 15.082 -10.017 15.336 1.00 50.84 91 ASP A N 1
ATOM 673 C CA . ASP A 1 91 ? 15.607 -11.311 14.867 1.00 50.84 91 ASP A CA 1
ATOM 674 C C . ASP A 1 91 ? 17.141 -11.347 14.679 1.00 50.84 91 ASP A C 1
ATOM 676 O O . ASP A 1 91 ? 17.715 -12.424 14.504 1.00 50.84 91 ASP A O 1
ATOM 680 N N . VAL A 1 92 ? 17.835 -10.201 14.718 1.00 49.91 92 VAL A N 1
ATOM 681 C CA . VAL A 1 92 ? 19.294 -10.127 14.475 1.00 49.91 92 VAL A CA 1
ATOM 682 C C . VAL A 1 92 ? 20.159 -10.115 15.738 1.00 49.91 92 VAL A C 1
ATOM 684 O O . VAL A 1 92 ? 21.340 -10.442 15.646 1.00 49.91 92 VAL A O 1
ATOM 687 N N . GLU A 1 93 ? 19.606 -9.835 16.921 1.00 46.91 93 GLU A N 1
ATOM 688 C CA . GLU A 1 93 ? 20.408 -9.733 18.158 1.00 46.91 93 GLU A CA 1
ATOM 689 C C . GLU A 1 93 ? 20.438 -11.029 18.992 1.00 46.91 93 GLU A C 1
ATOM 691 O O . GLU A 1 93 ? 21.388 -11.275 19.730 1.00 46.91 93 GLU A O 1
ATOM 696 N N . GLY A 1 94 ? 19.462 -11.929 18.820 1.00 44.97 94 GLY A N 1
ATOM 697 C CA . GLY A 1 94 ? 19.36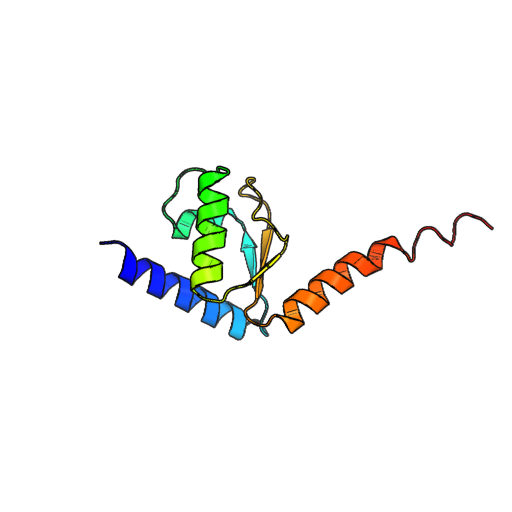0 -13.167 19.609 1.00 44.97 94 GLY A CA 1
ATOM 698 C C . GLY A 1 94 ? 20.224 -14.344 19.135 1.00 44.97 94 GLY A C 1
ATOM 699 O O . GLY A 1 94 ? 20.313 -15.352 19.834 1.00 44.97 94 GLY A O 1
ATOM 700 N N . ARG A 1 95 ? 20.855 -14.264 17.954 1.00 44.09 95 ARG A N 1
ATOM 701 C CA . ARG A 1 95 ? 21.508 -15.426 17.314 1.00 44.09 95 ARG A CA 1
ATOM 702 C C . ARG A 1 95 ? 23.038 -15.360 17.254 1.00 44.09 95 ARG A C 1
ATOM 704 O O . ARG A 1 95 ? 23.668 -16.385 17.010 1.00 44.09 95 ARG A O 1
ATOM 711 N N . SER A 1 96 ? 23.635 -14.203 17.542 1.00 50.34 96 SER A N 1
ATOM 712 C CA . SER A 1 96 ? 25.099 -14.024 17.542 1.00 50.34 96 SER A CA 1
ATOM 713 C C . SER A 1 96 ? 25.768 -14.291 18.897 1.00 50.34 96 SER A C 1
ATOM 715 O O . SER A 1 96 ? 26.987 -14.410 18.945 1.00 50.34 96 SER A O 1
ATOM 717 N N . ALA A 1 97 ? 25.009 -14.438 19.989 1.00 51.72 97 ALA A N 1
ATOM 718 C CA . ALA A 1 97 ? 25.572 -14.651 21.329 1.00 51.72 97 ALA A CA 1
ATOM 719 C C . ALA A 1 97 ? 25.739 -16.133 21.741 1.00 51.72 97 ALA A C 1
ATOM 721 O O . ALA A 1 97 ? 26.322 -16.401 22.785 1.00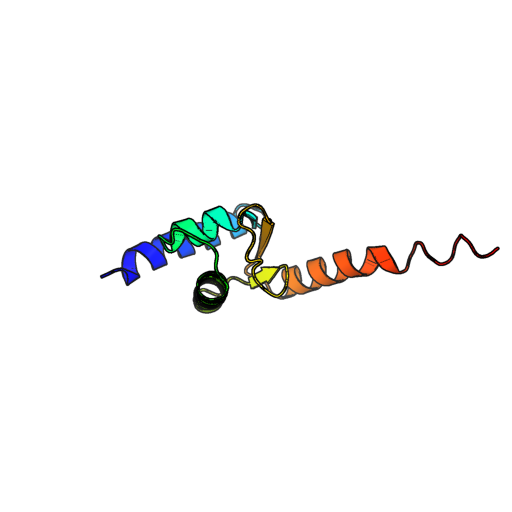 51.72 97 ALA A O 1
ATOM 722 N N . MET A 1 98 ? 25.266 -17.105 20.946 1.00 49.97 98 MET A N 1
ATOM 723 C CA . MET A 1 98 ? 25.309 -18.539 21.307 1.00 49.97 98 MET A CA 1
ATOM 724 C C . MET A 1 98 ? 26.405 -19.348 20.582 1.00 49.97 98 MET A C 1
ATOM 726 O O . MET A 1 98 ? 26.488 -20.558 20.748 1.00 49.97 98 MET A O 1
ATOM 730 N N . LEU A 1 99 ? 27.262 -18.705 19.782 1.00 53.50 99 LEU A N 1
ATOM 731 C CA . LEU A 1 99 ? 28.354 -19.371 19.045 1.00 53.50 99 LEU A CA 1
ATOM 732 C C . LEU A 1 99 ? 29.759 -18.986 19.540 1.00 53.50 99 LEU A C 1
ATOM 734 O O . LEU A 1 99 ? 30.742 -19.249 18.853 1.00 53.50 99 LEU A O 1
ATOM 738 N N . ALA A 1 100 ? 29.863 -18.372 20.721 1.00 50.09 100 ALA A N 1
ATOM 739 C CA . ALA A 1 100 ? 31.134 -17.926 21.301 1.00 50.09 100 ALA A CA 1
ATOM 740 C C . ALA A 1 100 ? 31.376 -18.442 22.736 1.00 50.09 100 ALA A C 1
ATOM 742 O O . ALA A 1 100 ? 32.019 -17.751 23.525 1.00 50.09 100 ALA A O 1
ATOM 743 N N . ALA A 1 101 ? 30.865 -19.631 23.076 1.00 44.91 101 ALA A N 1
ATOM 744 C CA . ALA A 1 101 ? 31.161 -20.322 24.334 1.00 44.91 101 ALA A CA 1
ATOM 745 C C . ALA A 1 101 ? 31.596 -21.766 24.070 1.00 44.91 101 ALA A C 1
ATOM 747 O O . ALA A 1 101 ? 30.927 -22.427 23.243 1.00 44.91 101 ALA A O 1
#

Radius of gyration: 16.08 Å; chains: 1; bounding box: 43×33×42 Å

Secondary structure (DSSP, 8-state):
--HHHHHHHHHHHHHHHHHTTTEEEEEHHHHHHHTT-SS--HHHHHHHHHHHHHTT-EEESSS--SSTT-EEEEES-HHHHHHHHHHHHTTTTSSSSSS--

Foldseek 3Di:
DLPPQLVVVLVVVQVVCVVVVFKDKDFQLVLLVSVVHPFQDPVSQVVSVVSCVVVQKDKPPNGRDRDRRDMIMIGNDVVVVVVVVVVVVVVPPPPVPPPPD